Protein AF-A0A933G0G8-F1 (afdb_monomer)

Solvent-accessible surface area (backbone atoms only — not comparable to full-atom values): 8973 Å² total; per-residue (Å²): 130,87,76,79,79,78,50,66,42,80,87,62,65,43,38,68,54,53,30,52,40,26,41,75,64,62,42,35,84,83,56,42,41,70,44,68,51,75,45,70,56,76,38,72,96,74,41,77,71,30,40,35,27,45,35,38,54,37,59,80,50,92,56,85,78,51,67,55,51,31,32,41,36,22,46,36,91,48,67,72,46,38,53,51,36,58,77,70,35,49,65,61,51,53,55,43,37,66,73,71,43,52,89,75,47,101,57,95,67,71,55,75,44,34,79,50,73,40,88,88,80,68,44,32,41,38,33,29,51,54,63,75,92,66,74,86,68,47,91,85,86,45,69,55,73,75,65,72,75,109

Structure (mmCIF, N/CA/C/O backbone):
data_AF-A0A933G0G8-F1
#
_entry.id   AF-A0A933G0G8-F1
#
loop_
_atom_site.group_PDB
_atom_site.id
_atom_site.type_symbol
_atom_site.label_atom_id
_atom_site.label_alt_id
_atom_site.label_comp_id
_atom_site.label_asym_id
_atom_site.label_entity_id
_atom_site.label_seq_id
_atom_site.pdbx_PDB_ins_code
_atom_site.Cartn_x
_atom_site.Cartn_y
_atom_site.Cartn_z
_atom_site.occupancy
_atom_site.B_iso_or_equiv
_atom_site.auth_seq_id
_atom_site.auth_comp_id
_atom_site.auth_asym_id
_atom_site.auth_atom_id
_atom_site.pdbx_PDB_model_num
ATOM 1 N N . MET A 1 1 ? -25.288 1.033 -7.416 1.00 33.84 1 MET A N 1
ATOM 2 C CA . MET A 1 1 ? -24.528 1.467 -6.225 1.00 33.84 1 MET A CA 1
ATOM 3 C C . MET A 1 1 ? -23.204 1.985 -6.748 1.00 33.84 1 MET A C 1
ATOM 5 O O . MET A 1 1 ? -22.541 1.232 -7.444 1.00 33.84 1 MET A O 1
ATOM 9 N N . GLY A 1 2 ? -22.917 3.279 -6.588 1.00 40.25 2 GLY A N 1
ATOM 10 C CA . GLY A 1 2 ? -21.728 3.891 -7.187 1.00 40.25 2 GLY A CA 1
ATOM 11 C C . GLY A 1 2 ? -20.467 3.295 -6.575 1.00 40.25 2 GLY A C 1
ATOM 12 O O . GLY A 1 2 ? -20.293 3.356 -5.363 1.00 40.25 2 GLY A O 1
ATOM 13 N N . THR A 1 3 ? -19.629 2.672 -7.393 1.00 54.00 3 THR A N 1
ATOM 14 C CA . THR A 1 3 ? -18.277 2.276 -7.003 1.00 54.00 3 THR A CA 1
ATOM 15 C C . THR A 1 3 ? -17.470 3.551 -6.805 1.00 54.00 3 THR A C 1
ATOM 17 O O . THR A 1 3 ? -17.289 4.314 -7.753 1.00 54.00 3 THR A O 1
ATOM 20 N N . THR A 1 4 ? -17.0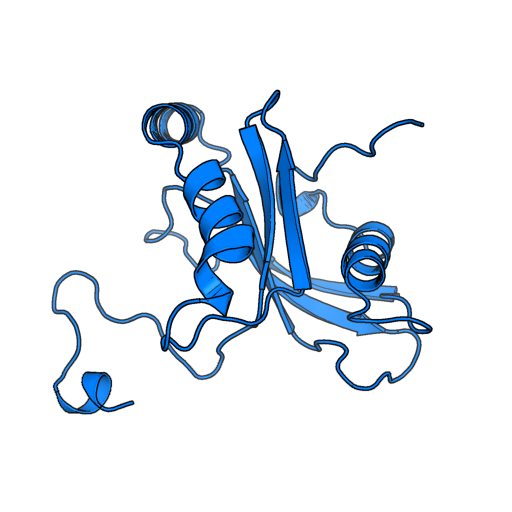33 3.819 -5.574 1.00 64.19 4 THR A N 1
ATOM 21 C CA . THR A 1 4 ? -16.045 4.872 -5.322 1.00 64.19 4 TH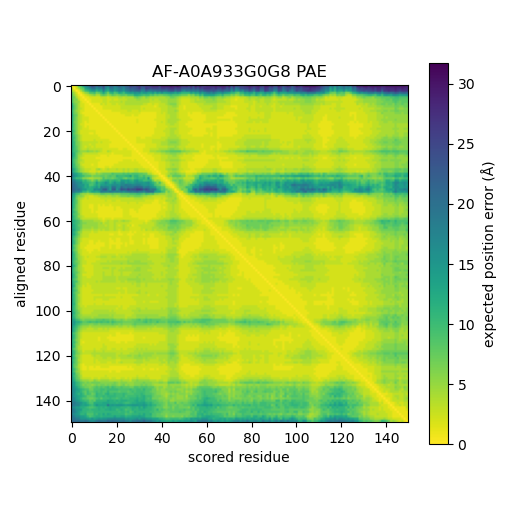R A CA 1
ATOM 22 C C . THR A 1 4 ? -14.818 4.571 -6.188 1.00 64.19 4 THR A C 1
ATOM 24 O O . THR A 1 4 ? -14.332 3.439 -6.127 1.00 64.19 4 THR A O 1
ATOM 27 N N . PRO A 1 5 ? -14.350 5.515 -7.023 1.00 80.62 5 PRO A N 1
ATOM 28 C CA . PRO A 1 5 ? -13.173 5.291 -7.852 1.00 80.62 5 PRO A CA 1
ATOM 29 C C . PRO A 1 5 ? -11.960 4.962 -6.977 1.00 80.62 5 PRO A C 1
ATOM 31 O O . PRO A 1 5 ? -11.835 5.476 -5.861 1.00 80.62 5 PRO A O 1
ATOM 34 N N . LEU A 1 6 ? -11.089 4.084 -7.477 1.00 91.31 6 LEU A N 1
ATOM 35 C CA . LEU A 1 6 ? -9.841 3.764 -6.792 1.00 91.31 6 LEU A CA 1
ATOM 36 C C . LEU A 1 6 ? -8.923 4.994 -6.788 1.00 91.31 6 LEU A C 1
ATOM 38 O O . LEU A 1 6 ? -8.856 5.683 -7.808 1.00 91.31 6 LEU A O 1
ATOM 42 N N . PRO A 1 7 ? -8.216 5.267 -5.677 1.00 92.94 7 PRO A N 1
ATOM 43 C CA . PRO A 1 7 ? -7.244 6.341 -5.634 1.00 92.94 7 PRO A CA 1
ATOM 44 C C . PRO A 1 7 ? -6.118 6.039 -6.618 1.00 92.94 7 PRO A C 1
ATOM 46 O O . PRO A 1 7 ? -5.593 4.924 -6.661 1.00 92.94 7 PRO A O 1
ATOM 49 N N . LYS A 1 8 ? -5.766 7.039 -7.419 1.00 91.50 8 LYS A N 1
ATOM 50 C CA . LYS A 1 8 ? -4.781 6.913 -8.502 1.00 91.50 8 LYS A CA 1
ATOM 51 C C . LYS A 1 8 ? -3.345 7.067 -8.027 1.00 91.50 8 LYS A C 1
ATOM 53 O O . LYS A 1 8 ? -2.427 6.644 -8.724 1.00 91.50 8 LYS A O 1
ATOM 58 N N . GLY A 1 9 ? -3.174 7.641 -6.843 1.00 93.19 9 GLY A N 1
ATOM 59 C CA . GLY A 1 9 ? -1.884 7.947 -6.260 1.00 93.19 9 GLY A CA 1
ATOM 60 C C . GLY A 1 9 ? -1.966 8.171 -4.750 1.00 93.19 9 GLY A C 1
ATOM 61 O O . GLY A 1 9 ? -3.060 8.218 -4.170 1.00 93.19 9 GLY A O 1
ATOM 62 N N . PRO A 1 10 ? -0.800 8.301 -4.096 1.00 93.50 10 PRO A N 1
ATOM 63 C CA . PRO A 1 10 ? -0.700 8.531 -2.658 1.00 93.50 10 PRO A CA 1
ATOM 64 C C . PRO A 1 10 ? -1.481 9.764 -2.173 1.00 93.50 10 PRO A C 1
ATOM 66 O O . PRO A 1 10 ? -2.080 9.736 -1.101 1.00 93.50 10 PRO A O 1
ATOM 69 N N . GLU A 1 11 ? -1.521 10.833 -2.962 1.00 93.94 11 GLU A N 1
ATOM 70 C CA . GLU A 1 11 ? -2.197 12.095 -2.649 1.00 93.94 11 GLU A CA 1
ATOM 71 C C . GLU A 1 11 ? -3.724 11.982 -2.540 1.00 93.94 11 GLU A C 1
ATOM 73 O O . GLU A 1 11 ? -4.360 12.833 -1.918 1.00 93.94 11 GLU A O 1
ATOM 78 N N . GLU A 1 12 ? -4.313 10.929 -3.110 1.00 95.19 12 GLU A N 1
ATOM 79 C CA . GLU A 1 12 ? -5.753 10.668 -3.049 1.00 95.19 12 GLU A CA 1
ATOM 80 C C . GLU A 1 12 ? -6.148 9.801 -1.835 1.00 95.19 12 GLU A C 1
ATOM 82 O O . GLU A 1 12 ? -7.336 9.549 -1.602 1.00 95.19 12 GLU A O 1
ATOM 87 N N . LEU A 1 13 ? -5.181 9.347 -1.023 1.00 96.12 13 LEU A N 1
ATOM 88 C CA . LEU A 1 13 ? -5.479 8.628 0.214 1.00 96.12 13 LEU A CA 1
ATOM 89 C C . LEU A 1 13 ? -6.129 9.545 1.254 1.00 96.12 13 LEU A C 1
ATOM 91 O O . LEU A 1 13 ? -5.685 10.657 1.530 1.00 96.12 13 LEU A O 1
ATOM 95 N N . THR A 1 14 ? -7.170 9.028 1.904 1.00 97.38 14 THR A N 1
ATOM 96 C CA . THR A 1 14 ? -7.858 9.702 3.010 1.00 97.38 14 THR A CA 1
ATOM 97 C C . THR A 1 14 ? -8.067 8.737 4.178 1.00 97.38 14 THR A C 1
ATOM 99 O O . THR A 1 14 ? -8.152 7.524 3.956 1.00 97.38 14 THR A O 1
ATOM 102 N N . PRO A 1 15 ? -8.217 9.232 5.423 1.00 98.12 15 PRO A N 1
ATOM 103 C CA . PRO A 1 15 ? -8.514 8.370 6.570 1.00 98.12 15 PRO A CA 1
ATOM 104 C C . PRO A 1 15 ? -9.805 7.557 6.381 1.00 98.12 15 PRO A C 1
ATOM 106 O O . PRO A 1 15 ? -9.863 6.378 6.732 1.00 98.12 15 PRO A O 1
ATOM 109 N N . ALA A 1 16 ? -10.822 8.149 5.745 1.00 97.50 16 ALA A N 1
ATOM 110 C CA . ALA A 1 16 ? -12.075 7.469 5.426 1.00 97.50 16 ALA A CA 1
ATOM 111 C C . ALA A 1 16 ? -11.873 6.313 4.433 1.00 97.50 16 ALA A C 1
ATOM 113 O O . ALA A 1 16 ? -12.423 5.230 4.634 1.00 97.50 16 ALA A O 1
ATOM 114 N N . LEU A 1 17 ? -11.053 6.518 3.396 1.00 96.81 17 LEU A N 1
ATOM 115 C CA . LEU A 1 17 ? -10.738 5.478 2.419 1.00 96.81 17 LEU A CA 1
ATOM 116 C C . LEU A 1 17 ? -9.942 4.337 3.050 1.00 96.81 17 LEU A C 1
ATOM 118 O O . LEU A 1 17 ? -10.290 3.178 2.852 1.00 96.81 17 LEU A O 1
ATOM 122 N N . LEU A 1 18 ? -8.919 4.655 3.847 1.00 98.06 18 LEU A N 1
ATOM 123 C CA . LEU A 1 18 ? -8.116 3.657 4.558 1.00 98.06 18 LEU A CA 1
ATOM 124 C C . LEU A 1 18 ? -8.977 2.858 5.542 1.00 98.06 18 LEU A C 1
ATOM 126 O O . LEU A 1 18 ? -8.912 1.633 5.562 1.00 98.06 18 LEU A O 1
ATOM 130 N N . THR A 1 19 ? -9.860 3.528 6.285 1.00 98.06 19 THR A N 1
ATOM 131 C CA . THR A 1 19 ? -10.828 2.860 7.168 1.00 98.06 19 THR A CA 1
ATOM 132 C C . THR A 1 19 ? -11.729 1.908 6.384 1.00 98.06 19 THR A C 1
ATOM 134 O O . THR A 1 19 ? -11.881 0.748 6.762 1.00 98.06 19 THR A O 1
ATOM 137 N N . ALA A 1 20 ? -12.312 2.367 5.272 1.00 97.31 20 ALA A N 1
ATOM 138 C CA . ALA A 1 20 ? -13.184 1.542 4.441 1.00 97.31 20 ALA A CA 1
ATOM 139 C C . ALA A 1 20 ? -12.440 0.337 3.839 1.00 97.31 20 ALA A C 1
ATOM 141 O O . ALA A 1 20 ? -12.960 -0.779 3.863 1.00 97.31 20 ALA A O 1
ATOM 142 N N . ALA A 1 21 ? -11.213 0.544 3.356 1.00 96.94 21 ALA A N 1
ATOM 143 C CA . ALA A 1 21 ? -10.353 -0.496 2.807 1.00 96.94 21 ALA A CA 1
ATOM 144 C C . ALA A 1 21 ? -10.043 -1.582 3.851 1.00 96.94 21 ALA A C 1
ATOM 146 O O . ALA A 1 21 ? -10.297 -2.761 3.602 1.00 96.94 21 ALA A O 1
ATOM 147 N N . LEU A 1 22 ? -9.589 -1.191 5.045 1.00 97.81 22 LEU A N 1
ATOM 148 C CA . LEU A 1 22 ? -9.260 -2.123 6.129 1.00 97.81 22 LEU A CA 1
ATOM 149 C C . LEU A 1 22 ? -10.493 -2.865 6.667 1.00 97.81 22 LEU A C 1
ATOM 151 O O . LEU A 1 22 ? -10.408 -4.053 6.980 1.00 97.81 22 LEU A O 1
ATOM 155 N N . ARG A 1 23 ? -11.655 -2.202 6.729 1.00 97.38 23 ARG A N 1
ATOM 156 C CA . ARG A 1 23 ? -12.922 -2.851 7.106 1.00 97.38 23 ARG A CA 1
ATOM 157 C C . ARG A 1 23 ? -13.408 -3.841 6.057 1.00 97.38 23 ARG A C 1
ATOM 159 O O . ARG A 1 23 ? -13.940 -4.886 6.418 1.00 97.38 23 ARG A O 1
ATOM 166 N N . SER A 1 24 ? -13.200 -3.556 4.771 1.00 96.31 24 SER A N 1
ATOM 167 C CA . SER A 1 24 ? -13.645 -4.444 3.686 1.00 96.31 24 SER A CA 1
ATOM 168 C C . SER A 1 24 ? -12.994 -5.832 3.727 1.00 96.31 24 SER A C 1
ATOM 170 O O . SER A 1 24 ? -13.582 -6.796 3.244 1.00 96.31 24 SER A O 1
ATOM 172 N N . THR A 1 25 ? -11.814 -5.946 4.344 1.00 94.94 25 THR A N 1
ATOM 173 C CA . THR A 1 25 ? -11.088 -7.211 4.536 1.00 94.94 25 THR A CA 1
ATOM 174 C C . THR A 1 25 ? -11.204 -7.760 5.959 1.00 94.94 25 THR A C 1
ATOM 176 O O . THR A 1 25 ? -10.619 -8.797 6.266 1.00 94.94 25 THR A O 1
ATOM 179 N N . GLY A 1 26 ? -11.937 -7.075 6.843 1.00 95.94 26 GLY A N 1
ATOM 180 C CA . GLY A 1 26 ? -12.029 -7.416 8.263 1.00 95.94 26 GLY A CA 1
ATOM 181 C C . GLY A 1 26 ? -10.722 -7.228 9.039 1.00 95.94 26 GLY A C 1
ATOM 182 O O . GLY A 1 26 ? -10.602 -7.765 10.139 1.00 95.94 26 GLY A O 1
ATOM 183 N N . THR A 1 27 ? -9.747 -6.493 8.485 1.00 96.69 27 THR A N 1
ATOM 184 C CA . THR A 1 27 ? -8.489 -6.162 9.178 1.00 96.69 27 THR A CA 1
ATOM 185 C C . THR A 1 27 ? -8.753 -5.315 10.418 1.00 96.69 27 THR A C 1
ATOM 187 O O . THR A 1 27 ? -8.104 -5.520 11.439 1.00 96.69 27 THR A O 1
ATOM 190 N N . ILE A 1 28 ? -9.721 -4.402 10.319 1.00 97.62 28 ILE A N 1
ATOM 191 C CA . ILE A 1 28 ? -10.319 -3.690 11.450 1.00 97.62 28 ILE A CA 1
ATOM 192 C C . ILE A 1 28 ? -11.844 -3.820 11.367 1.00 97.62 28 ILE A C 1
ATOM 194 O O . ILE A 1 28 ? -12.395 -4.058 10.288 1.00 97.62 28 ILE A O 1
ATOM 198 N N . ARG A 1 29 ? -12.535 -3.648 12.487 1.00 96.81 29 ARG A N 1
ATOM 199 C CA . ARG A 1 29 ? -13.990 -3.777 12.625 1.00 96.81 29 ARG A CA 1
ATOM 200 C C . ARG A 1 29 ? -14.562 -2.533 13.280 1.00 96.81 29 ARG A C 1
ATOM 202 O O . ARG A 1 29 ? -15.436 -1.894 12.696 1.00 96.81 29 ARG A O 1
ATOM 209 N N . ASP A 1 30 ? -14.015 -2.168 14.435 1.00 95.94 30 ASP A N 1
ATOM 210 C CA . ASP A 1 30 ? -14.580 -1.143 15.310 1.00 95.94 30 ASP A CA 1
ATOM 211 C C . ASP A 1 30 ? -13.815 0.179 15.201 1.00 95.94 30 ASP A C 1
ATOM 213 O O . ASP A 1 30 ? -14.426 1.241 15.073 1.00 95.94 30 ASP A O 1
ATOM 217 N N . SER A 1 31 ? -12.482 0.116 15.170 1.00 97.25 31 SER A N 1
ATOM 218 C CA . SER A 1 31 ? -11.626 1.296 15.046 1.00 97.25 31 SER A CA 1
ATOM 219 C C . SER A 1 31 ? -11.760 1.977 13.681 1.00 97.25 31 SER A C 1
ATOM 221 O O . SER A 1 31 ? -12.206 1.388 12.685 1.00 97.25 31 SER A O 1
ATOM 223 N N . SER A 1 32 ? -11.380 3.251 13.636 1.00 98.38 32 SER A N 1
ATOM 224 C CA . SER A 1 32 ? -11.288 4.053 12.416 1.00 98.38 32 SER A CA 1
ATOM 225 C C . SER A 1 32 ? -9.931 4.742 12.346 1.00 98.38 32 SER A C 1
ATOM 227 O O . SER A 1 32 ? -9.417 5.227 13.354 1.00 98.38 32 SER A O 1
ATOM 229 N N . VAL A 1 33 ? -9.364 4.837 11.145 1.00 98.50 33 VAL A N 1
ATOM 230 C CA . VAL A 1 33 ? -8.193 5.685 10.899 1.00 98.50 33 VAL A CA 1
ATOM 231 C C . VAL A 1 33 ? -8.640 7.141 11.031 1.00 98.50 33 VAL A C 1
ATOM 233 O O . VAL A 1 33 ? -9.548 7.581 10.324 1.00 98.50 33 VAL A O 1
ATOM 236 N N . THR A 1 34 ? -8.009 7.891 11.930 1.00 98.31 34 THR A N 1
ATOM 237 C CA . THR A 1 34 ? -8.297 9.315 12.177 1.00 98.31 34 THR A CA 1
ATOM 238 C C . THR A 1 34 ? -7.351 10.220 11.400 1.00 98.31 34 THR A C 1
ATOM 240 O O . THR A 1 34 ? -7.764 11.253 10.872 1.00 98.31 34 THR A O 1
ATOM 243 N N . SER A 1 35 ? -6.093 9.810 11.276 1.00 98.50 35 SER A N 1
ATOM 244 C CA . SER A 1 35 ? -5.067 10.464 10.473 1.00 98.50 35 SER A CA 1
ATOM 245 C C . SER A 1 35 ? -3.988 9.458 10.076 1.00 98.50 35 SER A C 1
ATOM 247 O O . SER A 1 35 ? -3.980 8.308 10.522 1.00 98.50 35 SER A O 1
ATOM 249 N N . PHE A 1 36 ? -3.073 9.882 9.213 1.00 98.50 36 PHE A N 1
ATOM 250 C CA . PHE A 1 36 ? -1.895 9.105 8.867 1.00 98.50 36 PHE A CA 1
ATOM 251 C C . PHE A 1 36 ? -0.738 10.039 8.517 1.00 98.50 36 PHE A C 1
ATOM 253 O O . PHE A 1 36 ? -0.956 11.147 8.025 1.00 98.50 36 PHE A O 1
ATOM 260 N N . ASP A 1 37 ? 0.483 9.567 8.738 1.00 97.94 37 ASP A N 1
ATOM 261 C CA . ASP A 1 37 ? 1.687 10.157 8.163 1.00 97.94 37 ASP A CA 1
ATOM 262 C C . ASP A 1 37 ? 2.083 9.358 6.927 1.00 97.94 37 ASP A C 1
ATOM 264 O O . ASP A 1 37 ? 1.942 8.132 6.894 1.00 97.94 37 ASP A O 1
ATOM 268 N N . MET A 1 38 ? 2.606 10.039 5.912 1.00 96.06 38 MET A N 1
ATOM 269 C CA . MET A 1 38 ? 3.013 9.400 4.669 1.00 96.06 38 MET A CA 1
ATOM 270 C C . MET A 1 38 ? 4.417 9.826 4.263 1.00 96.06 38 MET A C 1
ATOM 272 O O . MET A 1 38 ? 4.740 11.014 4.235 1.00 96.06 38 MET A O 1
ATOM 276 N N . LYS A 1 39 ? 5.231 8.842 3.881 1.00 93.12 39 LYS A N 1
ATOM 277 C CA . LYS A 1 39 ? 6.466 9.051 3.127 1.00 93.12 39 LYS A CA 1
ATOM 278 C C . LYS A 1 39 ? 6.249 8.520 1.707 1.00 93.12 39 LYS A C 1
ATOM 280 O O . LYS A 1 39 ? 6.217 7.298 1.538 1.00 93.12 39 LYS A O 1
ATOM 285 N N . PRO A 1 40 ? 6.029 9.394 0.711 1.00 83.38 40 PRO A N 1
ATOM 286 C CA . PRO A 1 40 ? 5.878 8.972 -0.676 1.00 83.38 40 PRO A CA 1
ATOM 287 C C . PRO A 1 40 ? 7.226 8.561 -1.282 1.00 83.38 40 PRO A C 1
ATOM 289 O O . PRO A 1 40 ? 8.285 8.840 -0.720 1.00 83.38 40 PRO A O 1
ATOM 292 N N . ASP A 1 41 ? 7.158 7.901 -2.437 1.00 78.00 41 ASP A N 1
ATOM 293 C CA . ASP A 1 41 ? 8.284 7.567 -3.314 1.00 78.00 41 ASP A CA 1
ATOM 294 C C . ASP A 1 41 ? 9.455 6.857 -2.620 1.00 78.00 41 ASP A C 1
ATOM 296 O O . ASP A 1 41 ? 10.625 7.054 -2.951 1.00 78.00 41 ASP A O 1
ATOM 300 N N . ILE A 1 42 ? 9.149 5.947 -1.692 1.00 80.81 42 ILE A N 1
ATOM 301 C CA . ILE A 1 42 ? 10.160 5.153 -0.966 1.00 80.81 42 ILE A CA 1
ATOM 302 C C . ILE A 1 42 ? 10.971 4.201 -1.866 1.00 80.81 42 ILE A 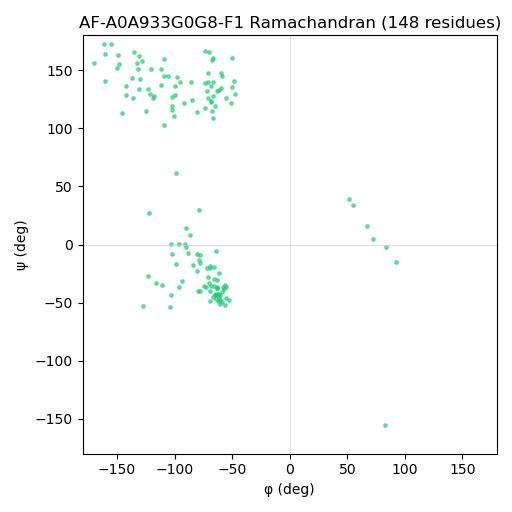C 1
ATOM 304 O O . ILE A 1 42 ? 11.917 3.573 -1.400 1.00 80.81 42 ILE A O 1
ATOM 308 N N . ALA A 1 43 ? 10.617 4.100 -3.148 1.00 73.25 43 ALA A N 1
ATOM 309 C CA . ALA A 1 43 ? 11.366 3.380 -4.176 1.00 73.25 43 ALA A CA 1
ATOM 310 C C . ALA A 1 43 ? 11.768 4.278 -5.358 1.00 73.25 43 ALA A C 1
ATOM 312 O O . ALA A 1 43 ? 11.922 3.799 -6.485 1.00 73.25 43 ALA A O 1
ATOM 313 N N . ALA A 1 44 ? 11.932 5.584 -5.127 1.00 67.06 44 ALA A N 1
ATOM 314 C CA . ALA A 1 44 ? 12.469 6.495 -6.131 1.00 67.06 44 ALA A CA 1
ATOM 315 C C . ALA A 1 44 ? 13.794 5.948 -6.702 1.00 67.06 44 ALA A C 1
ATOM 317 O O . ALA A 1 44 ? 14.745 5.693 -5.966 1.00 67.06 44 ALA A O 1
ATOM 318 N N . GLY A 1 45 ? 13.842 5.746 -8.022 1.00 62.25 45 GLY A N 1
ATOM 319 C CA . GLY A 1 45 ? 15.015 5.223 -8.736 1.00 62.25 45 GLY A CA 1
ATOM 320 C C . GLY A 1 45 ? 15.060 3.702 -8.939 1.00 62.25 45 GLY A C 1
ATOM 321 O O . GLY A 1 45 ? 15.805 3.252 -9.803 1.00 62.25 45 GLY A O 1
ATOM 322 N N . THR A 1 46 ? 14.246 2.911 -8.231 1.00 62.53 46 THR A N 1
ATOM 323 C CA . THR A 1 46 ? 14.193 1.436 -8.374 1.00 62.53 46 THR A CA 1
ATOM 324 C C . THR A 1 46 ? 12.792 0.911 -8.718 1.00 62.53 46 THR A C 1
ATOM 326 O O . THR A 1 46 ? 12.657 -0.105 -9.397 1.00 62.53 46 THR A O 1
ATOM 329 N N . GLY A 1 47 ? 11.733 1.628 -8.331 1.00 63.09 47 GLY A N 1
ATOM 330 C CA . GLY A 1 47 ? 10.324 1.308 -8.592 1.00 63.09 47 GLY A CA 1
ATOM 331 C C . GLY A 1 47 ? 9.736 2.081 -9.775 1.00 63.09 47 GLY A C 1
ATOM 332 O O . GLY A 1 47 ? 8.802 2.854 -9.613 1.00 63.09 47 GLY A O 1
ATOM 333 N N . PHE A 1 48 ? 10.267 1.900 -10.985 1.00 70.31 48 PHE A N 1
ATOM 334 C CA . PHE A 1 48 ? 9.855 2.690 -12.160 1.00 70.31 48 PHE A CA 1
ATOM 335 C C . PHE A 1 48 ? 8.421 2.387 -12.652 1.00 70.31 48 PHE A C 1
ATOM 337 O O . PHE A 1 48 ? 7.799 3.215 -13.324 1.00 70.31 48 PHE A O 1
ATOM 344 N N . MET A 1 49 ? 7.873 1.222 -12.292 1.00 85.88 49 MET A N 1
ATOM 345 C CA . MET A 1 49 ? 6.561 0.748 -12.752 1.00 85.88 49 MET A CA 1
ATOM 346 C C . MET A 1 49 ? 5.405 1.024 -11.786 1.00 85.88 49 MET A C 1
ATOM 348 O O . MET A 1 49 ? 4.275 0.688 -12.114 1.00 85.88 49 MET A O 1
ATOM 352 N N . GLY A 1 50 ? 5.621 1.653 -10.631 1.00 89.50 50 GLY A N 1
ATOM 353 C CA . GLY A 1 50 ? 4.538 1.982 -9.701 1.00 89.50 50 GLY A CA 1
ATOM 354 C C . GLY A 1 50 ? 4.996 2.897 -8.576 1.00 89.50 50 GLY A C 1
ATOM 355 O O . GLY A 1 50 ? 6.178 2.923 -8.246 1.00 89.50 50 GLY A O 1
ATOM 356 N N . GLN A 1 51 ? 4.069 3.639 -7.976 1.00 92.12 51 GLN A N 1
ATOM 357 C CA . GLN A 1 51 ? 4.375 4.450 -6.799 1.00 92.12 51 GLN A CA 1
ATOM 358 C C . GLN A 1 51 ? 4.258 3.608 -5.534 1.00 92.12 51 GLN A C 1
ATOM 360 O O . GLN A 1 51 ? 3.330 2.809 -5.388 1.00 92.12 51 GLN A O 1
ATOM 365 N N . LEU A 1 52 ? 5.194 3.819 -4.611 1.00 93.06 52 LEU A N 1
ATOM 366 C CA . LEU A 1 52 ? 5.191 3.216 -3.285 1.00 93.06 52 LEU A CA 1
ATOM 367 C C . LEU A 1 52 ? 5.186 4.312 -2.231 1.00 93.06 52 LEU A C 1
ATOM 369 O O . LEU A 1 52 ? 6.040 5.197 -2.255 1.00 93.06 52 LEU A O 1
ATOM 373 N N . ALA A 1 53 ? 4.267 4.214 -1.277 1.00 94.56 53 ALA A N 1
ATOM 374 C CA . ALA A 1 53 ? 4.232 5.074 -0.107 1.00 94.56 53 ALA A CA 1
ATOM 375 C C . ALA A 1 53 ? 4.286 4.236 1.171 1.00 94.56 53 ALA A C 1
ATOM 377 O O . ALA A 1 53 ? 3.553 3.257 1.315 1.00 94.56 53 ALA A O 1
ATOM 378 N N . HIS A 1 54 ? 5.137 4.644 2.112 1.00 96.12 54 HIS A N 1
ATOM 379 C CA . HIS A 1 54 ? 5.095 4.144 3.484 1.00 96.12 54 HIS A CA 1
ATOM 380 C C . HIS A 1 54 ? 4.084 4.971 4.271 1.00 96.12 54 HIS A C 1
ATOM 382 O O . HIS A 1 54 ? 4.185 6.201 4.307 1.00 96.12 54 HIS A O 1
ATOM 388 N N . VAL A 1 55 ? 3.100 4.308 4.872 1.00 98.19 55 VAL A N 1
ATOM 389 C CA . VAL A 1 55 ? 1.999 4.959 5.585 1.00 98.19 55 VAL A CA 1
ATOM 390 C C . VAL A 1 55 ? 2.030 4.527 7.043 1.00 98.19 55 VAL A C 1
ATOM 392 O O . VAL A 1 55 ? 1.999 3.336 7.342 1.00 98.19 55 VAL A O 1
ATOM 395 N N . THR A 1 56 ? 2.062 5.496 7.956 1.00 98.44 56 THR A N 1
ATOM 396 C CA . THR A 1 56 ? 1.876 5.277 9.397 1.00 98.44 56 THR A CA 1
ATOM 397 C C . THR A 1 56 ? 0.461 5.685 9.777 1.00 98.44 56 THR A C 1
ATOM 399 O O . THR A 1 56 ? 0.088 6.837 9.582 1.00 98.44 56 THR A O 1
ATOM 402 N N . LEU A 1 57 ? -0.328 4.749 10.296 1.00 98.62 57 LEU A N 1
ATOM 403 C CA . LEU A 1 57 ? -1.744 4.941 10.602 1.00 98.62 57 LEU A CA 1
ATOM 404 C C . LEU A 1 57 ? -1.954 5.316 12.069 1.00 98.62 57 LEU A C 1
ATOM 406 O O . LEU A 1 57 ? -1.352 4.719 12.965 1.00 98.62 57 LEU A O 1
ATOM 410 N N . HIS A 1 58 ? -2.872 6.253 12.304 1.00 98.44 58 HIS A N 1
ATOM 411 C CA . HIS A 1 58 ? -3.339 6.637 13.633 1.00 98.44 58 HIS A CA 1
ATOM 412 C C . HIS A 1 58 ? -4.832 6.343 13.746 1.00 98.44 58 HIS A C 1
ATOM 414 O O . HIS A 1 58 ? -5.621 6.765 12.900 1.00 98.44 58 HIS A O 1
ATOM 420 N N . TYR A 1 59 ? -5.220 5.613 14.789 1.00 98.56 59 TYR A N 1
ATOM 421 C CA . TYR A 1 59 ? -6.594 5.160 15.010 1.00 98.56 59 TYR A CA 1
ATOM 422 C C . TYR A 1 59 ? -7.245 5.907 16.177 1.00 98.56 59 TYR A C 1
ATOM 424 O O . TYR A 1 59 ? -6.557 6.474 17.025 1.00 98.56 59 TYR A O 1
ATOM 432 N N . ASP A 1 60 ? -8.574 5.908 16.223 1.00 97.94 60 ASP A N 1
ATOM 433 C CA . ASP A 1 60 ? -9.369 6.418 17.352 1.00 97.94 60 ASP A CA 1
ATOM 434 C C . ASP A 1 60 ? -9.310 5.522 18.605 1.00 97.94 60 ASP A C 1
ATOM 436 O O . ASP A 1 60 ? -9.563 5.993 19.715 1.00 97.94 60 ASP A O 1
ATOM 440 N N . GLY A 1 61 ? -8.933 4.254 18.447 1.00 95.56 61 GLY A N 1
ATOM 441 C CA . GLY A 1 61 ? -8.745 3.306 19.536 1.00 95.56 61 GLY A CA 1
ATOM 442 C C . GLY A 1 61 ? -7.880 2.110 19.131 1.00 95.56 61 GLY A C 1
ATOM 443 O O . GLY A 1 61 ? -7.642 1.885 17.943 1.00 95.56 61 GLY A O 1
ATOM 444 N N . PRO A 1 62 ? -7.371 1.343 20.110 1.00 94.56 62 PRO A N 1
ATOM 445 C CA . PRO A 1 62 ? -6.615 0.132 19.829 1.00 94.56 62 PRO A CA 1
ATOM 446 C C . PRO A 1 62 ? -7.536 -0.973 19.304 1.00 94.56 62 PRO A C 1
ATOM 448 O O . PRO A 1 62 ? -8.622 -1.192 19.839 1.00 94.56 62 PRO A O 1
ATOM 451 N N . GLU A 1 63 ? -7.065 -1.721 18.312 1.00 95.75 63 GLU A N 1
ATOM 452 C CA . GLU A 1 63 ? -7.737 -2.918 17.816 1.00 95.75 63 GLU A CA 1
ATOM 453 C C . GLU A 1 63 ? -6.699 -3.987 17.457 1.00 95.75 63 GLU A C 1
ATOM 455 O O . GLU A 1 63 ? -5.654 -3.699 16.869 1.00 95.75 63 GLU A O 1
ATOM 460 N N . GLU A 1 64 ? -6.963 -5.232 17.850 1.00 94.06 64 GLU A N 1
ATOM 461 C CA . GLU A 1 64 ? -6.052 -6.343 17.597 1.00 94.06 64 GLU A CA 1
ATOM 462 C C . GLU A 1 64 ? -5.947 -6.636 16.095 1.00 94.06 64 GLU A C 1
ATOM 464 O O . GLU A 1 64 ? -6.945 -6.833 15.406 1.00 94.06 64 GLU A O 1
ATOM 469 N N . GLY A 1 65 ? -4.715 -6.687 15.586 1.00 91.25 65 GLY A N 1
ATOM 470 C CA . GLY A 1 65 ? -4.444 -6.953 14.175 1.00 91.25 65 GLY A CA 1
ATOM 471 C C . GLY A 1 65 ? -4.526 -5.729 13.257 1.00 91.25 65 GLY A C 1
ATOM 472 O O . GLY A 1 65 ? -4.205 -5.878 12.075 1.00 91.25 65 GLY A O 1
ATOM 473 N N . ALA A 1 66 ? -4.877 -4.548 13.784 1.00 96.81 66 ALA A N 1
ATOM 474 C CA . ALA A 1 66 ? -4.814 -3.285 13.055 1.00 96.81 66 ALA A CA 1
ATOM 475 C C . ALA A 1 66 ? -3.345 -2.887 12.785 1.00 96.81 66 ALA A C 1
ATOM 477 O O . ALA A 1 66 ? -2.552 -2.782 13.728 1.00 96.81 66 ALA A O 1
ATOM 478 N N . PRO A 1 67 ? -2.937 -2.662 11.522 1.00 97.50 67 PRO A N 1
ATOM 479 C CA . PRO A 1 67 ? -1.556 -2.316 11.211 1.00 97.50 67 PRO A CA 1
ATOM 480 C C . PRO A 1 67 ? -1.219 -0.897 11.660 1.00 97.50 67 PRO A C 1
ATOM 482 O O . PRO A 1 67 ? -1.930 0.051 11.329 1.00 97.50 67 PRO A O 1
ATOM 485 N N . ARG A 1 68 ? -0.088 -0.729 12.354 1.00 97.25 68 ARG A N 1
ATOM 486 C CA . ARG A 1 68 ? 0.474 0.603 12.634 1.00 97.25 68 ARG A CA 1
ATOM 487 C C . ARG A 1 68 ? 1.124 1.214 11.394 1.00 97.25 68 ARG A C 1
ATOM 489 O O . ARG A 1 68 ? 1.059 2.425 11.206 1.00 97.25 68 ARG A O 1
ATOM 496 N N . THR A 1 69 ? 1.750 0.385 10.565 1.00 98.06 69 THR A N 1
ATOM 497 C CA . THR A 1 69 ? 2.364 0.789 9.299 1.00 98.06 69 THR A CA 1
ATOM 498 C C . THR A 1 69 ? 1.942 -0.147 8.175 1.00 98.06 69 THR A C 1
ATOM 500 O O . THR A 1 69 ? 1.636 -1.321 8.403 1.00 98.06 69 THR A O 1
ATOM 503 N N . LEU A 1 70 ? 1.899 0.384 6.956 1.00 98.12 70 LEU A N 1
ATOM 504 C CA . LEU A 1 70 ? 1.681 -0.386 5.736 1.00 98.12 70 LEU A CA 1
ATOM 505 C C . LEU A 1 70 ? 2.402 0.258 4.552 1.00 98.12 70 LEU A C 1
ATOM 507 O O . LEU A 1 70 ? 2.755 1.441 4.590 1.00 98.12 70 LEU A O 1
ATOM 511 N N . ILE A 1 71 ? 2.574 -0.516 3.485 1.00 97.12 71 ILE A N 1
ATOM 512 C CA . ILE A 1 71 ? 2.978 -0.011 2.176 1.00 97.12 71 ILE A CA 1
ATOM 513 C C . ILE A 1 71 ? 1.738 0.113 1.301 1.00 97.12 71 ILE A C 1
ATOM 515 O O . ILE A 1 71 ? 0.977 -0.845 1.154 1.00 97.12 71 ILE A O 1
ATOM 519 N N . ALA A 1 72 ? 1.549 1.286 0.707 1.00 96.81 72 ALA A N 1
ATOM 520 C CA . ALA A 1 72 ? 0.539 1.523 -0.310 1.00 96.81 72 ALA A CA 1
ATOM 521 C C . ALA A 1 72 ? 1.199 1.547 -1.692 1.00 96.81 72 ALA A C 1
ATOM 523 O O . ALA A 1 72 ? 2.167 2.283 -1.906 1.00 96.81 72 ALA A O 1
ATOM 524 N N . LYS A 1 73 ? 0.681 0.733 -2.616 1.00 95.75 73 LYS A N 1
ATOM 525 C CA . LYS A 1 73 ? 1.138 0.664 -4.006 1.00 95.75 73 LYS A CA 1
ATOM 526 C C . LYS A 1 73 ? 0.076 1.191 -4.958 1.00 95.75 73 LYS A C 1
ATOM 528 O O . LYS A 1 73 ? -1.092 0.821 -4.830 1.00 95.75 73 LYS A O 1
ATOM 533 N N . PHE A 1 74 ? 0.523 1.977 -5.931 1.00 95.06 74 PHE A N 1
ATOM 534 C CA . PHE A 1 74 ? -0.302 2.595 -6.967 1.00 95.06 74 PHE A CA 1
ATOM 535 C C . PHE A 1 74 ? 0.361 2.451 -8.341 1.00 95.06 74 PHE A C 1
ATOM 537 O O . PHE A 1 74 ? 1.559 2.142 -8.427 1.00 95.06 74 PHE A O 1
ATOM 544 N N . PRO A 1 75 ? -0.382 2.693 -9.433 1.00 93.75 75 PRO A N 1
ATOM 545 C CA . PRO A 1 75 ? 0.200 2.900 -10.744 1.00 93.75 75 PRO A CA 1
ATOM 546 C C . PRO A 1 75 ? 1.323 3.930 -10.766 1.00 93.75 75 PRO A C 1
ATOM 548 O O . PRO A 1 75 ? 1.445 4.788 -9.899 1.00 93.75 75 PRO A O 1
ATOM 551 N N . THR A 1 76 ? 2.139 3.867 -11.810 1.00 91.94 76 THR A N 1
ATOM 552 C CA . THR A 1 76 ? 3.040 4.972 -12.138 1.00 91.94 76 THR A CA 1
ATOM 553 C C . THR A 1 76 ? 2.245 6.148 -12.729 1.00 91.94 76 THR A C 1
ATOM 555 O O . THR A 1 76 ? 1.361 5.911 -13.558 1.00 91.94 76 THR A O 1
ATOM 558 N N . PRO A 1 77 ? 2.556 7.408 -12.367 1.00 90.25 77 PRO A N 1
ATOM 559 C CA . PRO A 1 77 ? 1.932 8.588 -12.962 1.00 90.25 77 PRO A CA 1
ATOM 560 C C . PRO A 1 77 ? 2.563 8.947 -14.318 1.00 90.25 77 PRO A C 1
ATOM 562 O O . PRO A 1 77 ? 2.065 9.831 -15.011 1.00 90.25 77 PRO A O 1
ATOM 565 N N . VAL A 1 78 ? 3.670 8.289 -14.694 1.00 91.38 78 VAL A N 1
ATOM 566 C CA . VAL A 1 78 ? 4.402 8.525 -15.946 1.00 91.38 78 VAL A CA 1
ATOM 567 C C . VAL A 1 78 ? 3.696 7.787 -17.095 1.00 91.38 78 VAL A C 1
ATOM 569 O O . VAL A 1 78 ? 3.689 6.552 -17.086 1.00 91.38 78 VAL A O 1
ATOM 572 N N . PRO A 1 79 ? 3.122 8.489 -18.093 1.00 91.88 79 PRO A N 1
ATOM 573 C CA . PRO A 1 79 ? 2.302 7.868 -19.139 1.00 91.88 79 PRO A CA 1
ATOM 574 C C . PRO A 1 79 ? 3.014 6.769 -19.935 1.00 91.88 79 PRO A C 1
ATOM 576 O O . PRO A 1 79 ? 2.417 5.740 -20.246 1.00 91.88 79 PRO A O 1
ATOM 579 N N . GLU A 1 80 ? 4.301 6.945 -20.231 1.00 92.06 80 GLU A N 1
ATOM 580 C CA . GLU A 1 80 ? 5.102 5.969 -20.973 1.00 92.06 80 GLU A CA 1
ATOM 581 C C . GLU A 1 80 ? 5.249 4.666 -20.179 1.00 92.06 80 GLU A C 1
ATOM 583 O O . GLU A 1 80 ? 5.056 3.571 -20.709 1.00 92.06 80 GLU A O 1
ATOM 588 N N . ASN A 1 81 ? 5.512 4.776 -18.874 1.00 91.81 81 ASN A N 1
ATOM 589 C CA . ASN A 1 81 ? 5.603 3.614 -17.996 1.00 91.81 81 ASN A CA 1
ATOM 590 C C . ASN A 1 81 ? 4.228 2.970 -17.785 1.00 91.81 81 ASN A C 1
ATOM 592 O O . ASN A 1 81 ? 4.140 1.748 -17.669 1.00 91.81 81 ASN A O 1
ATOM 596 N N . ARG A 1 82 ? 3.154 3.770 -17.780 1.00 92.19 82 ARG A N 1
ATOM 597 C CA . ARG A 1 82 ? 1.773 3.282 -17.694 1.00 92.19 82 ARG A CA 1
ATOM 598 C C . ARG A 1 82 ? 1.429 2.402 -18.893 1.00 92.19 82 ARG A C 1
ATOM 600 O O . ARG A 1 82 ? 0.954 1.287 -18.703 1.00 92.19 82 ARG A O 1
ATOM 607 N N . GLN A 1 83 ? 1.774 2.848 -20.102 1.00 92.56 83 GLN A N 1
ATOM 608 C CA . GLN A 1 83 ? 1.586 2.073 -21.329 1.00 92.56 83 GLN A CA 1
ATOM 609 C C . GLN A 1 83 ? 2.359 0.747 -21.293 1.00 92.56 83 GLN A C 1
ATOM 611 O O . GLN A 1 83 ? 1.820 -0.302 -21.647 1.00 92.56 83 GLN A O 1
ATOM 616 N N . VAL A 1 84 ? 3.613 0.769 -20.833 1.00 93.12 84 VAL A N 1
ATOM 617 C CA . VAL A 1 84 ? 4.411 -0.454 -20.656 1.00 93.12 84 VAL A CA 1
ATOM 618 C C . VAL A 1 84 ? 3.735 -1.398 -19.656 1.00 93.12 84 VAL A C 1
ATOM 620 O O . VAL A 1 84 ? 3.549 -2.580 -19.949 1.00 93.12 84 VAL A O 1
ATOM 623 N N . ALA A 1 85 ? 3.313 -0.885 -18.500 1.00 92.62 85 ALA A N 1
ATOM 624 C CA . ALA A 1 85 ? 2.664 -1.684 -17.470 1.00 92.62 85 ALA A CA 1
ATOM 625 C C . ALA A 1 85 ? 1.323 -2.287 -17.922 1.00 92.62 85 ALA A C 1
ATOM 627 O O . ALA A 1 85 ? 0.982 -3.385 -17.486 1.00 92.62 85 ALA A O 1
ATOM 628 N N . GLU A 1 86 ? 0.589 -1.620 -18.816 1.00 92.38 86 GLU A N 1
ATOM 629 C CA . GLU A 1 86 ? -0.619 -2.154 -19.458 1.00 92.38 86 GLU A CA 1
ATOM 630 C C . GLU A 1 86 ? -0.299 -3.286 -20.441 1.00 92.38 86 GLU A C 1
ATOM 632 O O . GLU A 1 86 ? -0.898 -4.360 -20.349 1.00 92.38 86 GLU A O 1
ATOM 637 N N . ILE A 1 87 ? 0.678 -3.088 -21.337 1.00 94.25 87 ILE A N 1
ATOM 638 C CA . ILE A 1 87 ? 1.107 -4.099 -22.321 1.00 94.25 87 ILE A CA 1
ATOM 639 C C . ILE A 1 87 ? 1.509 -5.400 -21.618 1.00 94.25 87 ILE A C 1
ATOM 641 O O . ILE A 1 87 ? 1.086 -6.486 -22.022 1.00 94.25 87 ILE A O 1
ATOM 645 N N . PHE A 1 88 ? 2.292 -5.289 -20.543 1.00 93.81 88 PHE A N 1
ATOM 646 C CA . PHE A 1 88 ? 2.764 -6.435 -19.762 1.00 93.81 88 PHE A CA 1
ATOM 647 C C . PHE A 1 88 ? 1.841 -6.822 -18.600 1.00 93.81 88 PHE A C 1
ATOM 649 O O . PHE A 1 88 ? 2.117 -7.791 -17.893 1.00 93.81 88 PHE A O 1
ATOM 656 N N . ARG A 1 89 ? 0.729 -6.102 -18.416 1.00 94.75 89 ARG A N 1
ATOM 657 C CA . ARG A 1 89 ? -0.300 -6.351 -17.394 1.00 94.75 89 ARG A CA 1
ATOM 658 C C . ARG A 1 89 ? 0.238 -6.408 -15.960 1.00 94.75 89 ARG A C 1
ATOM 660 O O . ARG A 1 89 ? -0.295 -7.156 -15.141 1.00 94.75 89 ARG A O 1
ATOM 667 N N . PHE A 1 90 ? 1.265 -5.624 -15.629 1.00 94.00 90 PHE A N 1
ATOM 668 C CA . PHE A 1 90 ? 1.965 -5.714 -14.339 1.00 94.00 90 PHE A CA 1
ATOM 669 C C . PHE A 1 90 ? 1.018 -5.626 -13.135 1.00 94.00 90 PHE A C 1
ATOM 671 O O . PHE A 1 90 ? 1.054 -6.486 -12.257 1.00 94.00 90 PHE A O 1
ATOM 678 N N . TYR A 1 91 ? 0.112 -4.647 -13.130 1.00 94.50 91 TYR A N 1
ATOM 679 C CA . TYR A 1 91 ? -0.823 -4.438 -12.018 1.00 94.50 91 TYR A CA 1
ATOM 680 C C . TYR A 1 91 ? -1.869 -5.550 -11.908 1.00 94.50 91 TYR A C 1
ATOM 682 O O . TYR A 1 91 ? -2.189 -6.012 -10.812 1.00 94.50 91 TYR A O 1
ATOM 690 N N . GLN A 1 92 ? -2.381 -6.031 -13.044 1.00 95.19 92 GLN A N 1
ATOM 691 C CA . GLN A 1 92 ? -3.330 -7.142 -13.063 1.00 95.19 92 GLN A CA 1
ATOM 692 C C . GLN A 1 92 ? -2.676 -8.429 -12.550 1.00 95.19 92 GLN A C 1
ATOM 694 O O . GLN A 1 92 ? -3.292 -9.164 -11.779 1.00 95.19 92 GLN A O 1
ATOM 699 N N . VAL A 1 93 ? -1.441 -8.707 -12.974 1.00 96.19 93 VAL A N 1
ATOM 700 C CA . VAL A 1 93 ? -0.696 -9.896 -12.549 1.00 96.19 93 VAL A CA 1
ATOM 701 C C . VAL A 1 93 ? -0.425 -9.845 -11.049 1.00 96.19 93 VAL A C 1
ATOM 703 O O . VAL A 1 93 ? -0.720 -10.818 -10.362 1.00 96.19 93 VAL A O 1
ATOM 706 N N . GLU A 1 94 ? 0.051 -8.715 -10.519 1.00 95.94 94 GLU A N 1
ATOM 707 C CA . GLU A 1 94 ? 0.316 -8.572 -9.083 1.00 95.94 94 GLU A CA 1
ATOM 708 C C . GLU A 1 94 ? -0.961 -8.723 -8.242 1.00 95.94 94 GLU A C 1
ATOM 710 O O . GLU A 1 94 ? -1.007 -9.514 -7.297 1.00 95.94 94 GLU A O 1
ATOM 715 N N . THR A 1 95 ? -2.033 -8.019 -8.609 1.00 95.62 95 THR A N 1
ATOM 716 C CA . THR A 1 95 ? -3.308 -8.099 -7.879 1.00 95.62 95 THR A C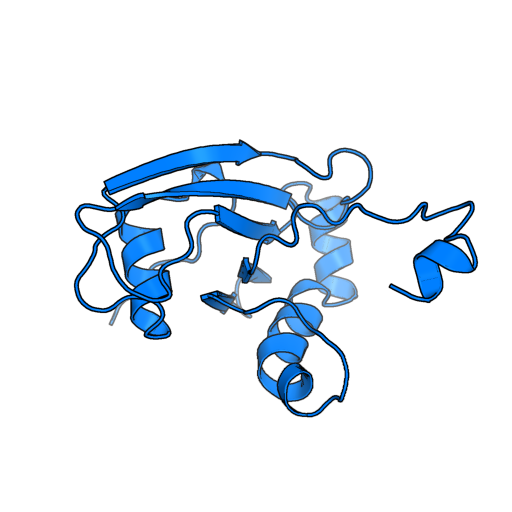A 1
ATOM 717 C C . THR A 1 95 ? -3.916 -9.502 -7.940 1.00 95.62 95 THR A C 1
ATOM 719 O O . THR A 1 95 ? -4.451 -9.982 -6.937 1.00 95.62 95 THR A O 1
ATOM 722 N N . SER A 1 96 ? -3.796 -10.195 -9.077 1.00 96.19 96 SER A N 1
ATOM 723 C CA . SER A 1 96 ? -4.286 -11.569 -9.238 1.00 96.19 96 SER A CA 1
ATOM 724 C C . SER A 1 96 ? -3.416 -12.576 -8.485 1.00 96.19 96 SER A C 1
ATOM 726 O O . SER A 1 96 ? -3.963 -13.489 -7.875 1.00 96.19 96 SER A O 1
ATOM 728 N N . PHE A 1 97 ? -2.093 -12.386 -8.430 1.00 97.06 97 PHE A N 1
ATOM 729 C CA . PHE A 1 97 ? -1.201 -13.218 -7.618 1.00 97.06 97 PHE A CA 1
ATOM 730 C C . PHE A 1 97 ? -1.636 -13.221 -6.150 1.00 97.06 97 PHE A C 1
ATOM 732 O O . PHE A 1 97 ? -1.879 -14.287 -5.587 1.00 97.06 97 PHE A O 1
ATOM 739 N N . TYR A 1 98 ? -1.823 -12.043 -5.549 1.00 96.19 98 TYR A N 1
ATOM 740 C CA . TYR A 1 98 ? -2.261 -11.946 -4.154 1.00 96.19 98 TYR A CA 1
ATOM 741 C C . TYR A 1 98 ? -3.681 -12.471 -3.919 1.00 96.19 98 TYR A C 1
ATOM 743 O O . TYR A 1 98 ? -3.978 -12.956 -2.829 1.00 96.19 98 TYR A O 1
ATOM 751 N N . ARG A 1 99 ? -4.566 -12.378 -4.918 1.00 93.88 99 ARG A N 1
ATOM 752 C CA . ARG A 1 99 ? -5.949 -12.862 -4.810 1.00 93.88 99 ARG A CA 1
ATOM 753 C C . ARG A 1 99 ? -6.058 -14.378 -4.946 1.00 93.88 99 ARG A C 1
ATOM 755 O O . ARG A 1 99 ? -6.874 -14.989 -4.265 1.00 93.88 99 ARG A O 1
ATOM 762 N N . GLU A 1 100 ? -5.295 -14.964 -5.859 1.00 95.25 100 GLU A N 1
ATOM 763 C CA . GLU A 1 100 ? -5.546 -16.323 -6.340 1.00 95.25 100 GLU A CA 1
ATOM 764 C C . GLU A 1 100 ? -4.413 -17.283 -5.996 1.00 95.25 100 GLU A C 1
ATOM 766 O O . GLU A 1 100 ? -4.691 -18.446 -5.742 1.00 95.25 100 GLU A O 1
ATOM 771 N N . ILE A 1 101 ? -3.159 -16.830 -5.954 1.00 96.12 101 ILE A N 1
ATOM 772 C CA . ILE A 1 101 ? -1.987 -17.717 -5.896 1.00 96.12 101 ILE A CA 1
ATOM 773 C C . ILE A 1 101 ? -1.262 -17.659 -4.550 1.00 96.12 101 ILE A C 1
ATOM 775 O O . ILE A 1 101 ? -0.779 -18.688 -4.090 1.00 96.12 101 ILE A O 1
ATOM 779 N N . ALA A 1 102 ? -1.202 -16.499 -3.892 1.00 95.06 102 ALA A N 1
ATOM 780 C CA . ALA A 1 102 ? -0.397 -16.303 -2.682 1.00 95.06 102 ALA A CA 1
ATOM 781 C C . ALA A 1 102 ? -0.727 -17.293 -1.548 1.00 95.06 102 ALA A C 1
ATOM 783 O O . ALA A 1 102 ? 0.173 -17.743 -0.851 1.00 95.06 102 ALA A O 1
ATOM 784 N N . SER A 1 103 ? -1.995 -17.687 -1.391 1.00 92.31 103 SER A N 1
ATOM 785 C CA . SER A 1 103 ? -2.416 -18.675 -0.384 1.00 92.31 103 SER A CA 1
ATOM 786 C C . SER A 1 103 ? -2.127 -20.133 -0.762 1.00 92.31 103 SER A C 1
ATOM 788 O O . SER A 1 103 ? -2.319 -21.021 0.066 1.00 92.31 103 SER A O 1
ATOM 790 N N . GLN A 1 104 ? -1.705 -20.391 -2.002 1.00 94.44 104 GLN A N 1
ATOM 791 C CA . GLN A 1 104 ? -1.453 -21.732 -2.537 1.00 94.44 104 GLN A CA 1
ATOM 792 C C . GLN A 1 104 ? 0.036 -22.093 -2.584 1.00 94.44 104 GLN A C 1
ATOM 794 O O . GLN A 1 104 ? 0.375 -23.230 -2.907 1.00 94.44 104 GLN A O 1
ATOM 799 N N . VAL A 1 105 ? 0.928 -21.141 -2.305 1.00 92.69 105 VAL A N 1
ATOM 800 C CA . VAL A 1 105 ? 2.379 -21.339 -2.378 1.00 92.69 105 VAL A CA 1
ATOM 801 C C . VAL A 1 105 ? 2.992 -21.363 -0.983 1.00 92.69 105 VAL A C 1
ATOM 803 O O . VAL A 1 105 ? 2.584 -20.614 -0.102 1.00 92.69 105 VAL A O 1
ATOM 806 N N . GLU A 1 106 ? 4.028 -22.179 -0.788 1.00 90.88 106 GLU A N 1
ATOM 807 C CA . GLU A 1 106 ? 4.804 -22.245 0.464 1.00 90.88 106 GLU A CA 1
ATOM 808 C C . GLU A 1 106 ? 5.816 -21.085 0.591 1.00 90.88 106 GLU A C 1
ATOM 810 O O . GLU A 1 106 ? 6.877 -21.222 1.194 1.00 90.88 106 GLU A O 1
ATOM 815 N N . LEU A 1 107 ? 5.510 -19.928 -0.004 1.00 87.56 107 LEU A N 1
ATOM 816 C CA . LEU A 1 107 ? 6.341 -18.731 0.062 1.00 87.56 107 LEU A CA 1
ATOM 817 C C . LEU A 1 107 ? 5.776 -17.777 1.114 1.00 87.56 107 LEU A C 1
ATOM 819 O O . LEU A 1 107 ? 4.576 -17.497 1.130 1.00 87.56 107 LEU A O 1
ATOM 823 N N . ARG A 1 108 ? 6.640 -17.191 1.948 1.00 88.50 108 ARG A N 1
ATOM 824 C CA . ARG A 1 108 ? 6.225 -16.065 2.787 1.00 88.50 108 ARG A CA 1
ATOM 825 C C . ARG A 1 108 ? 5.917 -14.856 1.901 1.00 88.50 108 ARG A C 1
ATOM 827 O O . ARG A 1 108 ? 6.816 -14.219 1.366 1.00 88.50 108 ARG A O 1
ATOM 834 N N . THR A 1 109 ? 4.639 -14.514 1.781 1.00 93.44 109 THR A N 1
ATOM 835 C CA . THR A 1 109 ? 4.172 -13.296 1.101 1.00 93.44 109 THR A CA 1
ATOM 836 C C . THR A 1 109 ? 3.712 -12.255 2.116 1.00 93.44 109 THR A 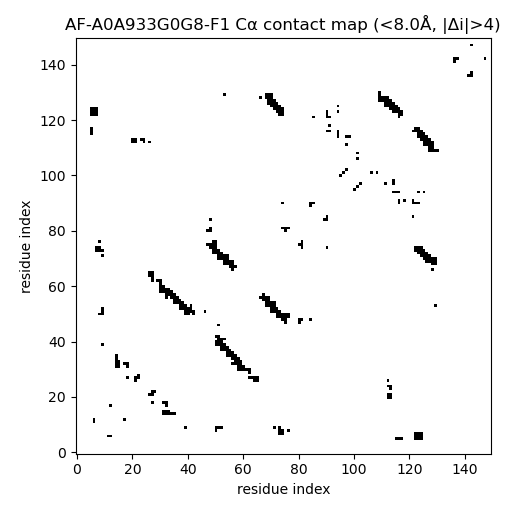C 1
ATOM 838 O O . THR A 1 109 ? 3.101 -12.670 3.103 1.00 93.44 109 THR A O 1
ATOM 841 N N . PRO A 1 110 ? 3.903 -10.940 1.888 1.00 94.88 110 PRO A N 1
ATOM 842 C CA . PRO A 1 110 ? 3.338 -9.884 2.733 1.00 94.88 110 PRO A CA 1
ATOM 843 C C . PRO A 1 110 ? 1.845 -10.088 3.005 1.00 94.88 110 PRO A C 1
ATOM 845 O O . PRO A 1 110 ? 1.094 -10.475 2.104 1.00 94.88 110 PRO A O 1
ATOM 848 N N . ARG A 1 111 ? 1.390 -9.799 4.229 1.00 95.31 111 ARG A N 1
ATOM 849 C CA . ARG A 1 111 ? -0.049 -9.756 4.518 1.00 95.31 111 ARG A CA 1
ATOM 850 C C . ARG A 1 111 ? -0.706 -8.675 3.660 1.00 95.31 111 ARG A C 1
ATOM 852 O O . ARG A 1 111 ? -0.231 -7.545 3.600 1.00 95.31 111 ARG A O 1
ATOM 859 N N . VAL A 1 112 ? -1.826 -9.016 3.032 1.00 97.12 112 VAL A N 1
ATOM 860 C CA . VAL A 1 112 ? -2.639 -8.078 2.252 1.00 97.12 112 VAL A CA 1
ATOM 861 C C . VAL A 1 112 ? -3.710 -7.477 3.153 1.00 97.12 112 VAL A C 1
ATOM 863 O O . VAL A 1 112 ? -4.523 -8.202 3.723 1.00 97.12 112 VAL A O 1
ATOM 866 N N . TYR A 1 113 ? -3.721 -6.154 3.267 1.00 97.62 113 TYR A N 1
ATOM 867 C CA . TYR A 1 113 ? -4.743 -5.408 4.001 1.00 97.62 113 TYR A CA 1
ATOM 868 C C . TYR A 1 113 ? -5.883 -4.944 3.098 1.00 97.62 113 TYR A C 1
ATOM 870 O O . TYR A 1 113 ? -7.025 -4.855 3.543 1.00 97.62 113 TYR A O 1
ATOM 878 N N . TYR A 1 114 ? -5.582 -4.663 1.830 1.00 97.44 114 TYR A N 1
ATOM 879 C CA . TYR A 1 114 ? -6.557 -4.323 0.798 1.00 97.44 114 TYR A CA 1
ATOM 880 C C . TYR A 1 114 ? -5.940 -4.529 -0.585 1.00 97.44 114 TYR A C 1
ATOM 882 O O . TYR A 1 114 ? -4.768 -4.220 -0.786 1.00 97.44 114 TYR A O 1
ATOM 890 N N . ASN A 1 115 ? -6.717 -5.041 -1.536 1.00 97.19 115 ASN A N 1
ATOM 891 C CA . ASN A 1 115 ? -6.273 -5.294 -2.904 1.00 97.19 115 ASN A CA 1
ATOM 892 C C . ASN A 1 115 ? -7.439 -5.042 -3.860 1.00 97.19 115 ASN A C 1
ATOM 894 O O . ASN A 1 115 ? -8.432 -5.773 -3.831 1.00 97.19 115 ASN A O 1
ATOM 898 N N . ALA A 1 116 ? -7.320 -4.012 -4.690 1.00 95.81 116 ALA A N 1
ATOM 899 C CA . ALA A 1 116 ? -8.321 -3.667 -5.683 1.00 95.81 116 ALA A CA 1
ATOM 900 C C . ALA A 1 116 ? -7.670 -3.305 -7.015 1.00 95.81 116 ALA A C 1
ATOM 902 O O . ALA A 1 116 ? -6.620 -2.670 -7.057 1.00 95.81 116 ALA A O 1
ATOM 903 N N . TYR A 1 117 ? -8.328 -3.704 -8.099 1.00 95.25 117 TYR A N 1
ATOM 904 C CA . TYR A 1 117 ? -7.914 -3.457 -9.473 1.00 95.25 117 TYR A CA 1
ATOM 905 C C . TYR A 1 117 ? -9.155 -3.164 -10.312 1.00 95.25 117 TYR A C 1
ATOM 907 O O . TYR A 1 117 ? -10.116 -3.937 -10.272 1.00 95.25 117 TYR A O 1
ATOM 915 N N . ASP A 1 118 ? -9.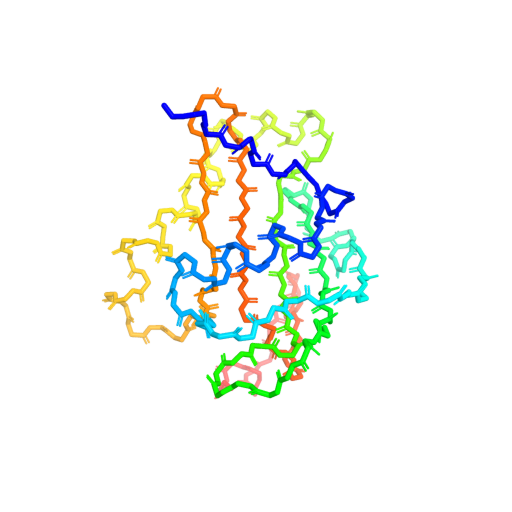127 -2.066 -11.060 1.00 93.62 118 ASP A N 1
ATOM 916 C CA . ASP A 1 118 ? -10.151 -1.725 -12.039 1.00 93.62 118 ASP A CA 1
ATOM 917 C C . ASP A 1 118 ? -9.651 -2.096 -13.448 1.00 93.62 118 ASP A C 1
ATOM 919 O O . ASP A 1 118 ? -8.737 -1.452 -13.966 1.00 93.62 118 ASP A O 1
ATOM 923 N N . PRO A 1 119 ? -10.229 -3.117 -14.108 1.00 90.19 119 PRO A N 1
ATOM 924 C CA . PRO A 1 119 ? -9.822 -3.501 -15.457 1.00 90.19 119 PRO A CA 1
ATOM 925 C C . PRO A 1 119 ? -10.194 -2.464 -16.526 1.00 90.19 119 PRO A C 1
ATOM 927 O O . PRO A 1 119 ? -9.639 -2.521 -17.620 1.00 90.19 119 PRO A O 1
ATOM 930 N N . ALA A 1 120 ? -11.132 -1.549 -16.253 1.00 90.56 120 ALA A N 1
ATOM 931 C CA . ALA A 1 120 ? -11.549 -0.531 -17.213 1.00 90.56 120 ALA A CA 1
ATOM 932 C C . ALA A 1 120 ? -10.560 0.639 -17.275 1.00 90.56 120 ALA A C 1
ATOM 934 O O . ALA A 1 120 ? -10.277 1.133 -18.365 1.00 90.56 120 ALA A O 1
ATOM 935 N N . SER A 1 121 ? -10.032 1.076 -16.127 1.00 90.00 121 SER A N 1
ATOM 936 C CA . SER A 1 121 ? -9.040 2.159 -16.063 1.00 90.00 121 SER A CA 1
ATOM 937 C C . SER A 1 121 ? -7.595 1.670 -15.946 1.00 90.00 121 SER A C 1
ATOM 939 O O . SER A 1 121 ? -6.666 2.445 -16.153 1.00 90.00 121 SER A O 1
ATOM 941 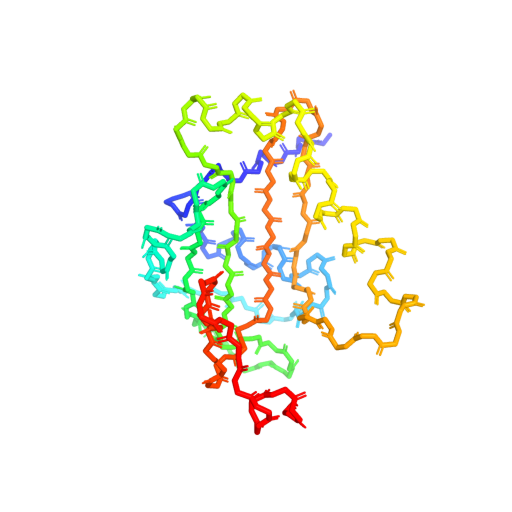N N . GLY A 1 122 ? -7.389 0.403 -15.580 1.00 89.12 122 GLY A N 1
ATOM 942 C CA . GLY A 1 122 ? -6.081 -0.144 -15.229 1.00 89.12 122 GLY A CA 1
ATOM 943 C C . GLY A 1 122 ? -5.554 0.351 -13.878 1.00 89.12 122 GLY A C 1
ATOM 944 O O . GLY A 1 122 ? -4.395 0.084 -13.541 1.00 89.12 122 GLY A O 1
ATOM 945 N N . ASP A 1 123 ? -6.331 1.130 -13.119 1.00 92.81 123 ASP A N 1
ATOM 946 C CA . ASP A 1 123 ? -5.954 1.611 -11.786 1.00 92.81 123 ASP A CA 1
ATOM 947 C C . ASP A 1 123 ? -5.974 0.461 -10.778 1.00 92.81 123 ASP A C 1
ATOM 949 O O . ASP A 1 123 ? -6.759 -0.483 -10.883 1.00 92.81 123 ASP A O 1
ATOM 953 N N . PHE A 1 124 ? -5.087 0.525 -9.790 1.00 94.75 124 PHE A N 1
ATOM 954 C CA . PHE A 1 124 ? -5.047 -0.458 -8.719 1.00 94.75 124 PHE A CA 1
ATOM 955 C C . PHE A 1 124 ? -4.579 0.186 -7.423 1.00 94.75 124 PHE A C 1
ATOM 957 O O . PHE A 1 124 ? -3.863 1.184 -7.433 1.00 94.75 124 PHE A O 1
ATOM 964 N N . VAL A 1 125 ? -4.966 -0.421 -6.310 1.00 96.44 125 VAL A N 1
ATOM 965 C CA . VAL A 1 125 ? -4.450 -0.079 -4.990 1.00 96.44 125 VAL A CA 1
ATOM 966 C C . VAL A 1 125 ? -4.170 -1.369 -4.263 1.00 96.44 125 VAL A C 1
ATOM 968 O O . VAL A 1 125 ? -5.053 -2.219 -4.117 1.00 96.44 125 VAL A O 1
ATOM 971 N N . LEU A 1 126 ? -2.945 -1.492 -3.776 1.00 97.31 126 LEU A N 1
ATOM 972 C CA . LEU A 1 126 ? -2.529 -2.613 -2.955 1.00 97.31 126 LEU A CA 1
ATOM 973 C C . LEU A 1 126 ? -1.950 -2.074 -1.649 1.00 97.31 126 LEU A C 1
ATOM 975 O O . LEU A 1 126 ? -0.929 -1.391 -1.653 1.00 97.31 126 LEU A O 1
ATOM 979 N N . LEU A 1 127 ? -2.627 -2.368 -0.541 1.00 97.88 127 LEU A N 1
ATOM 980 C CA . LEU A 1 127 ? -2.160 -2.075 0.810 1.00 97.88 127 LEU A CA 1
ATOM 981 C C . LEU A 1 127 ? -1.625 -3.372 1.411 1.00 97.88 127 LEU A C 1
ATOM 983 O O . LEU A 1 127 ? -2.389 -4.323 1.603 1.00 97.88 127 LEU A O 1
ATOM 987 N N . ILE A 1 128 ? -0.328 -3.419 1.694 1.00 97.56 128 ILE A N 1
ATOM 988 C CA . ILE A 1 128 ? 0.359 -4.625 2.171 1.00 97.56 128 ILE A CA 1
ATOM 989 C C . ILE A 1 128 ? 1.216 -4.345 3.401 1.00 97.56 128 ILE A C 1
ATOM 991 O O . ILE A 1 128 ? 1.532 -3.199 3.721 1.00 97.56 128 ILE A O 1
ATOM 995 N N . GLU A 1 129 ? 1.564 -5.422 4.094 1.00 97.56 129 GLU A N 1
ATOM 996 C CA . GLU A 1 129 ? 2.479 -5.451 5.228 1.00 97.56 129 GLU A CA 1
ATOM 997 C C . GLU A 1 129 ? 3.770 -4.682 4.942 1.00 97.56 129 GLU A C 1
ATOM 999 O O . GLU A 1 129 ? 4.439 -4.893 3.930 1.00 97.56 129 GLU A O 1
ATOM 1004 N N . ASP A 1 130 ? 4.111 -3.792 5.869 1.00 95.81 130 ASP A N 1
ATOM 1005 C CA . ASP A 1 130 ? 5.442 -3.214 5.971 1.00 95.81 130 ASP A CA 1
ATOM 1006 C C . ASP A 1 130 ? 6.394 -4.273 6.541 1.00 95.81 130 ASP A C 1
ATOM 1008 O O . ASP A 1 130 ? 6.198 -4.748 7.659 1.00 95.81 130 ASP A O 1
ATOM 1012 N N . LEU A 1 131 ? 7.401 -4.661 5.757 1.00 93.00 131 LEU A N 1
ATOM 1013 C CA . LEU A 1 131 ? 8.359 -5.709 6.119 1.00 93.00 131 LEU A CA 1
ATOM 1014 C C . LEU A 1 131 ? 9.549 -5.190 6.940 1.00 93.00 131 LEU A C 1
ATOM 1016 O O . LEU A 1 131 ? 10.500 -5.940 7.160 1.00 93.00 131 LEU A O 1
ATOM 1020 N N . ALA A 1 132 ? 9.538 -3.931 7.391 1.00 89.75 132 ALA A N 1
ATOM 1021 C CA . ALA A 1 132 ? 10.589 -3.408 8.258 1.00 89.75 132 ALA A CA 1
ATOM 1022 C C . ALA A 1 132 ? 10.850 -4.349 9.462 1.00 89.75 132 ALA A C 1
ATOM 1024 O O . ALA A 1 132 ? 9.904 -4.814 10.102 1.00 89.75 132 ALA A O 1
ATOM 1025 N N . PRO A 1 133 ? 12.123 -4.627 9.808 1.00 89.19 133 PRO A N 1
ATOM 1026 C CA . PRO A 1 133 ? 13.342 -3.957 9.344 1.00 89.19 133 PRO A CA 1
ATOM 1027 C C . PRO A 1 133 ? 13.988 -4.549 8.073 1.00 89.19 133 PRO A C 1
ATOM 1029 O O . PRO A 1 133 ? 15.143 -4.229 7.801 1.00 89.19 133 PRO A O 1
ATOM 1032 N N . ALA A 1 134 ? 13.302 -5.405 7.305 1.00 87.00 134 ALA A N 1
ATOM 1033 C CA . ALA A 1 134 ? 13.854 -5.959 6.067 1.00 87.00 134 ALA A CA 1
ATOM 1034 C C . ALA A 1 134 ? 14.205 -4.860 5.050 1.00 87.00 134 ALA A C 1
ATOM 1036 O O . ALA A 1 134 ? 13.540 -3.824 4.962 1.00 87.00 1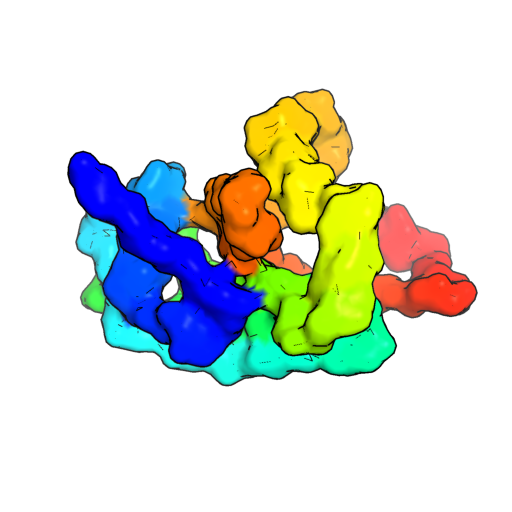34 ALA A O 1
ATOM 1037 N N . THR A 1 135 ? 15.246 -5.104 4.257 1.00 82.38 135 THR A N 1
ATOM 1038 C CA . THR A 1 135 ? 15.744 -4.178 3.234 1.00 82.38 135 THR A CA 1
ATOM 1039 C C . THR A 1 135 ? 15.693 -4.819 1.856 1.00 82.38 135 THR A C 1
ATOM 1041 O O . THR A 1 135 ? 15.856 -6.031 1.729 1.00 82.38 135 THR A O 1
ATOM 1044 N N . CYS A 1 136 ? 15.522 -4.010 0.810 1.00 79.44 136 CYS A N 1
ATOM 1045 C CA . CYS A 1 136 ? 15.670 -4.492 -0.560 1.00 79.44 136 CYS A CA 1
ATOM 1046 C C . CYS A 1 136 ? 17.089 -5.036 -0.779 1.00 79.44 136 CYS A C 1
ATOM 1048 O O . CYS A 1 136 ? 18.062 -4.385 -0.398 1.00 79.44 136 CYS A O 1
ATOM 1050 N N . GLY A 1 137 ? 17.192 -6.205 -1.412 1.00 81.62 137 GLY A N 1
ATOM 1051 C CA . GLY A 1 137 ? 18.466 -6.706 -1.920 1.00 81.62 137 GLY A CA 1
ATOM 1052 C C . GLY A 1 137 ? 18.991 -5.841 -3.069 1.00 81.62 137 GLY A C 1
ATOM 1053 O O . GLY A 1 137 ? 18.226 -5.108 -3.707 1.00 81.62 137 GLY A O 1
ATOM 1054 N N . ASP A 1 138 ? 20.291 -5.935 -3.338 1.00 83.56 138 ASP A N 1
ATOM 1055 C CA . ASP A 1 138 ? 20.899 -5.271 -4.487 1.00 83.56 138 ASP A CA 1
ATOM 1056 C C . ASP A 1 138 ? 20.453 -5.976 -5.778 1.00 83.56 138 ASP A C 1
ATOM 1058 O O . ASP A 1 138 ? 20.566 -7.194 -5.907 1.00 83.56 138 ASP A O 1
ATOM 1062 N N . GLN A 1 139 ? 19.899 -5.229 -6.735 1.00 81.06 139 GLN A N 1
ATOM 1063 C CA . GLN A 1 139 ? 19.378 -5.811 -7.979 1.00 81.06 139 GLN A CA 1
ATOM 1064 C C . GLN A 1 139 ? 20.467 -6.138 -9.010 1.00 81.06 139 GLN A C 1
ATOM 1066 O O . GLN A 1 139 ? 20.179 -6.820 -9.993 1.00 81.06 139 GLN A O 1
ATOM 1071 N N . VAL A 1 140 ? 21.689 -5.637 -8.817 1.00 86.06 140 VAL A N 1
ATOM 1072 C CA . VAL A 1 140 ? 22.831 -5.835 -9.716 1.00 86.06 140 VAL A CA 1
ATOM 1073 C C . VAL A 1 140 ? 23.796 -6.852 -9.120 1.00 86.06 140 VAL A C 1
ATOM 1075 O O . VAL A 1 140 ? 24.111 -7.846 -9.770 1.00 86.06 140 VAL A O 1
ATOM 1078 N N . GLU A 1 141 ? 24.227 -6.625 -7.881 1.00 88.25 141 GLU A N 1
ATOM 1079 C CA . GLU A 1 141 ? 25.167 -7.503 -7.175 1.00 88.25 141 GLU A CA 1
ATOM 1080 C C . GLU A 1 141 ? 24.469 -8.736 -6.576 1.00 88.25 141 GLU A C 1
ATOM 1082 O O . GLU A 1 141 ? 25.098 -9.774 -6.367 1.00 88.25 141 GLU A O 1
ATOM 1087 N N . GLY A 1 142 ? 23.157 -8.655 -6.335 1.00 86.44 142 GLY A N 1
ATOM 1088 C CA . GLY A 1 142 ? 22.379 -9.713 -5.699 1.00 86.44 142 GLY A CA 1
ATOM 1089 C C . GLY A 1 142 ? 22.461 -9.685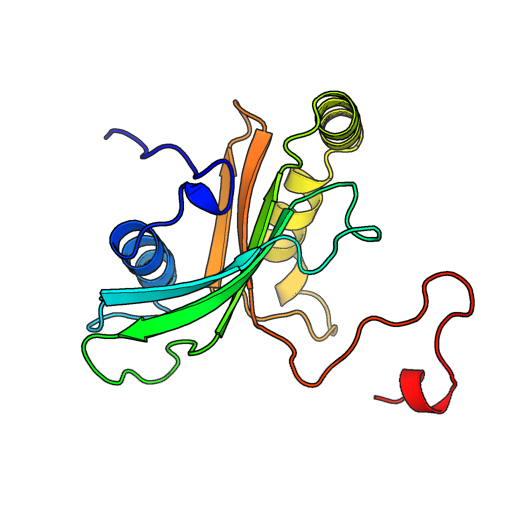 -4.171 1.00 86.44 142 GLY A C 1
ATOM 1090 O O . GLY A 1 142 ? 22.681 -8.649 -3.543 1.00 86.44 142 GLY A O 1
ATOM 1091 N N . CYS A 1 143 ? 22.238 -10.845 -3.555 1.00 87.44 143 CYS A N 1
ATOM 1092 C CA . CYS A 1 143 ? 22.328 -11.042 -2.110 1.00 87.44 143 CYS A CA 1
ATOM 1093 C C . CYS A 1 143 ? 23.521 -11.937 -1.752 1.00 87.44 143 CYS A C 1
ATOM 1095 O O . CYS A 1 143 ? 23.894 -12.827 -2.520 1.00 87.44 143 CYS A O 1
ATOM 1097 N N . THR A 1 144 ? 24.095 -11.749 -0.564 1.00 88.88 144 THR A N 1
ATOM 1098 C CA . THR A 1 144 ? 25.084 -12.690 -0.018 1.00 88.88 144 THR A CA 1
ATOM 1099 C C . THR A 1 144 ? 24.421 -14.012 0.383 1.00 88.88 144 THR A C 1
ATOM 1101 O O . THR A 1 144 ? 23.197 -14.095 0.501 1.00 88.88 144 THR A O 1
ATOM 1104 N N . ALA A 1 145 ? 25.222 -15.057 0.618 1.00 88.94 145 ALA A N 1
ATOM 1105 C CA . ALA A 1 145 ? 24.704 -16.340 1.098 1.00 88.94 145 ALA A CA 1
ATOM 1106 C C . ALA A 1 145 ? 23.972 -16.181 2.440 1.00 88.94 145 ALA A C 1
ATOM 1108 O O . ALA A 1 145 ? 22.879 -16.707 2.609 1.00 88.94 145 ALA A O 1
ATOM 1109 N N . GLU A 1 146 ? 24.520 -15.373 3.348 1.00 88.19 146 GLU A N 1
ATOM 1110 C CA . GLU A 1 146 ? 23.906 -15.091 4.647 1.00 88.19 146 GLU A CA 1
ATOM 1111 C C . GLU A 1 146 ? 22.560 -14.372 4.501 1.00 88.19 146 GLU A C 1
ATOM 1113 O O . GLU A 1 146 ? 21.639 -14.635 5.265 1.00 88.19 146 GLU A O 1
ATOM 1118 N N . GLN A 1 147 ? 22.420 -13.478 3.517 1.00 84.56 147 GLN A N 1
ATOM 1119 C CA . GLN A 1 147 ? 21.149 -12.807 3.230 1.00 84.56 147 GLN A CA 1
ATOM 1120 C C . GLN A 1 147 ? 20.113 -13.751 2.606 1.00 84.56 147 GLN A C 1
ATOM 1122 O O . GLN A 1 147 ? 18.920 -13.523 2.776 1.00 84.56 147 GLN A O 1
ATOM 1127 N N . ALA A 1 148 ? 20.554 -14.786 1.887 1.00 82.81 148 ALA A N 1
ATOM 1128 C CA . ALA A 1 148 ? 19.679 -15.777 1.263 1.00 82.81 148 ALA A CA 1
ATOM 1129 C C . ALA A 1 148 ? 19.136 -16.827 2.252 1.00 82.81 148 ALA A C 1
ATOM 1131 O O . ALA A 1 148 ? 18.186 -17.533 1.921 1.00 82.81 148 ALA A O 1
ATOM 1132 N N . GLU A 1 149 ? 19.736 -16.947 3.440 1.00 81.69 149 GLU A N 1
ATOM 1133 C CA . GLU A 1 149 ? 19.297 -17.859 4.508 1.00 81.69 149 GLU A CA 1
ATOM 1134 C C . GLU A 1 149 ? 18.246 -17.242 5.459 1.00 81.69 149 GLU A C 1
ATOM 1136 O O . GLU A 1 149 ? 17.719 -17.957 6.315 1.00 81.69 149 GLU A O 1
ATOM 1141 N N . LEU A 1 150 ? 17.950 -15.940 5.324 1.00 69.00 150 LEU A N 1
ATOM 1142 C CA . LEU A 1 150 ? 16.957 -15.192 6.117 1.00 69.00 150 LEU A CA 1
ATOM 1143 C C . LEU A 1 150 ? 15.520 -15.414 5.626 1.00 69.00 150 LEU A C 1
ATOM 1145 O O . LEU A 1 150 ? 14.629 -15.508 6.503 1.00 69.00 150 LEU A O 1
#

Nearest PDB structures (foldseek):
  2phk-assembly1_A-2  TM=5.349E-01  e=4.041E-02  Oryctolagus cuniculus
  1ql6-assembly1_A  TM=4.747E-01  e=9.142E-02  Oryctolagus cuniculus
  8jfk-assembly1_C  TM=4.873E-01  e=2.612E-01  Homo sapiens
  6ncg-assembly2_B  TM=3.128E-01  e=6.639E-01  Homo sapiens
  6csw-assembly4_D  TM=2.813E-01  e=5.909E-01  Homo sapiens

Radius of gyration: 16.1 Å; Cα contacts (8 Å, |Δi|>4): 235; chains: 1; bounding box: 50×34×42 Å

pLDDT: mean 90.91, std 10.35, range [33.84, 98.62]

Mean predicted aligned error: 4.76 Å

Secondary structure (DSSP, 8-state):
---PPPP-SGGG--HHHHHHHHHHTTS-SS--EEEEEEE--TTTTT-TTEEEEEEEEEESS--TT--SEEEEEEE-S-HHHHHHHHHTTHHHHHHHIIIIIGGGSSS--PPEEEEEE-TTT--EEEEEE--TT--PPBTTTB--HHHHT-

Foldseek 3Di:
DDDDDDDQDPVSDDQQVLQVQLVVVVLDPPKTFPDKDKDWQPPPPNPQFWIKIKIATDIPDDDPNNDRIWIKIKGDPDVVSNVVCVVVVVLVVVLCCVVPPVVPDPDDDWAWSGWDADPVVRIIITITDDPPPDDDADPPVGDDPVRVVD

Sequence (150 aa):
MGTTPLPKGPEELTPALLTAALRSTGTIRDSSVTSFDMKPDIAAGTGFMGQLAHVTLHYDGPEEGAPRTLIAKFPTPVPENRQVAEIFRFYQVETSFYREIASQVELRTPRVYYNAYDPASGDFVLLIEDLAPATCGDQVEGCTAEQAEL